Protein AF-A0AAW0WF54-F1 (afdb_monomer)

Solvent-accessible surface area (backbone atoms only — not comparable to full-atom values): 9250 Å² total; per-residue (Å²): 120,70,67,63,56,53,52,54,50,50,56,54,50,62,73,61,66,68,50,76,70,58,49,58,73,75,42,65,74,79,80,71,58,73,82,75,82,67,74,76,77,90,57,86,67,45,68,59,51,52,50,52,51,51,54,52,60,75,65,38,90,84,64,86,71,76,65,78,62,57,68,70,56,33,52,49,55,55,48,55,50,50,53,39,51,76,68,46,72,54,69,88,50,57,69,77,57,50,55,51,48,52,54,49,50,56,52,28,48,68,31,59,86,37,39,60,60,50,52,52,48,59,45,48,72,55,51,75,70,69,68,73,78,82,72,80,94,76,86,85,82,76,80,86,82,136

pLDDT: mean 73.47, std 12.74, range [40.75, 89.75]

Sequence (146 aa):
MELQLVDQLREKLEKAKLSREELQRIFPPSLFKRHRHEAAPYVPYSFQKIKLEAEARLNQPGVPVKPKIPHNQVQRYLKEFADAKEAGRFAHLPPDQLERLEEEVKTAAADSDKSKDLEEFLRAVREDQGADPPLPLMLRLSHDQR

Foldseek 3Di:
DVVVVVVVVVVVCVVVPD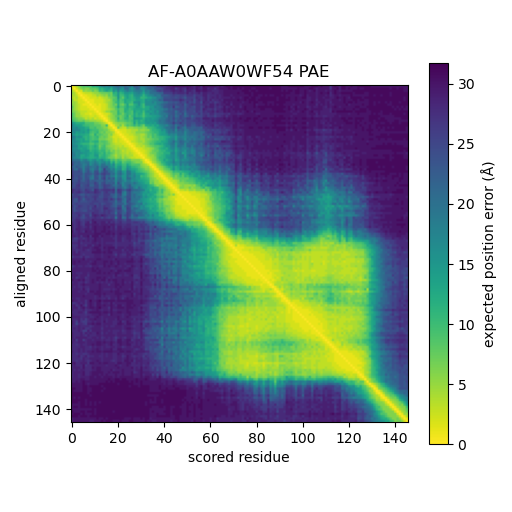DPVRVPVVDPCVVVDDPPPPPPPDDPCPVVVVVVVVVCVLPDPPPPDQPWDDPVQLVVLLVLVVVLVVVCLCVVPDPVVVVVVNVVSNVLSGHSVNVVVSVVVSVCSVCVVVDDDPDPPPDDDDDDDD

Organism: Cherax quadricarinatus (NCBI:txid27406)

Secondary structure (DSSP, 8-state):
-HHHHHHHHHHHHHHTT--HHHHHHHS-GGGG-----PPPP--TTHHHHHHHHHHHHHT-TTS-PPPPPPHHHHHHHHHHHHHHHHTTTTTTS-HHHHHHHHHHHHHHHH-TTTHHHHHHHHHHHHHTTSS-------S-------

Radius of gyration: 34.12 Å; Cα contacts (8 Å, |Δi|>4): 42; chains: 1; bounding box: 91×48×89 Å

Structure (mmCIF, N/CA/C/O backbone):
data_AF-A0AAW0WF54-F1
#
_entry.id   AF-A0AAW0WF54-F1
#
loop_
_atom_site.group_PDB
_atom_site.id
_atom_site.type_symbol
_atom_site.label_atom_id
_atom_site.label_alt_id
_atom_site.label_comp_id
_atom_site.label_asym_id
_atom_site.label_entity_id
_atom_site.label_seq_id
_atom_site.pdbx_PDB_ins_code
_atom_site.Cartn_x
_atom_site.Cartn_y
_atom_site.Cartn_z
_atom_site.occupancy
_atom_site.B_iso_or_equiv
_atom_site.auth_seq_id
_atom_site.auth_comp_id
_atom_site.auth_asym_id
_atom_site.auth_atom_id
_atom_site.pdbx_PDB_model_num
ATOM 1 N N . MET A 1 1 ? -6.544 -10.935 -36.851 1.00 49.31 1 MET A N 1
ATOM 2 C CA . MET A 1 1 ? -6.461 -11.762 -38.078 1.00 49.31 1 MET A CA 1
ATOM 3 C C . MET A 1 1 ? -5.067 -12.351 -38.325 1.00 49.31 1 MET A C 1
ATOM 5 O O . MET A 1 1 ? -4.982 -13.328 -39.048 1.00 49.31 1 MET A O 1
ATOM 9 N N . GLU A 1 2 ? -3.988 -11.848 -37.711 1.00 50.84 2 GLU A N 1
ATOM 10 C CA . GLU A 1 2 ? -2.623 -12.372 -37.939 1.00 50.84 2 GLU A CA 1
ATOM 11 C C . GLU A 1 2 ? -2.371 -13.777 -37.355 1.00 50.84 2 GLU A C 1
ATOM 13 O O . GLU A 1 2 ? -1.665 -14.577 -37.961 1.00 50.84 2 GLU A O 1
ATOM 18 N N . LEU A 1 3 ? -3.007 -14.117 -36.228 1.00 56.81 3 LEU A N 1
ATOM 19 C CA . LEU A 1 3 ? -2.853 -15.421 -35.563 1.00 56.81 3 LEU A CA 1
ATOM 20 C C . LEU A 1 3 ? -3.328 -16.603 -36.433 1.00 56.81 3 LEU A C 1
ATOM 22 O O . LEU A 1 3 ? -2.640 -17.614 -36.525 1.00 56.81 3 LEU A O 1
ATOM 26 N N . GLN A 1 4 ? -4.439 -16.446 -37.163 1.00 69.44 4 GLN A N 1
ATOM 27 C CA . GLN A 1 4 ? -4.994 -17.507 -38.020 1.00 69.44 4 GLN A CA 1
ATOM 28 C C . GLN A 1 4 ? -4.083 -17.862 -39.200 1.00 69.44 4 GLN A C 1
ATOM 30 O O . GLN A 1 4 ? -4.038 -19.016 -39.623 1.00 69.44 4 GLN A O 1
ATOM 35 N N . LEU A 1 5 ? -3.346 -16.883 -39.733 1.00 69.62 5 LEU A N 1
ATOM 36 C CA . LEU A 1 5 ? -2.442 -17.113 -40.856 1.00 69.62 5 LEU A CA 1
ATOM 37 C C . LEU A 1 5 ? -1.216 -17.923 -40.414 1.00 69.62 5 LEU A C 1
ATOM 39 O O . LEU A 1 5 ? -0.781 -18.834 -41.116 1.00 69.62 5 LEU A O 1
ATOM 43 N N . VAL A 1 6 ? -0.687 -17.607 -39.227 1.00 69.88 6 VAL A N 1
ATOM 44 C CA . VAL A 1 6 ? 0.456 -18.307 -38.626 1.00 69.88 6 VAL A CA 1
ATOM 45 C C . VAL A 1 6 ? 0.089 -19.752 -38.288 1.00 69.88 6 VAL A C 1
ATOM 47 O O . VAL A 1 6 ? 0.882 -20.653 -38.560 1.00 69.88 6 VAL A O 1
ATOM 50 N N . ASP A 1 7 ? -1.118 -19.991 -37.776 1.00 73.81 7 ASP A N 1
ATOM 51 C CA . ASP A 1 7 ? -1.591 -21.340 -37.450 1.00 73.81 7 ASP A CA 1
ATOM 52 C C . ASP A 1 7 ? -1.800 -22.199 -38.707 1.00 73.81 7 ASP A C 1
ATOM 54 O O . ASP A 1 7 ? -1.336 -23.339 -38.761 1.00 73.81 7 ASP A O 1
ATOM 58 N N . GLN A 1 8 ? -2.380 -21.637 -39.774 1.00 75.56 8 GLN A N 1
ATOM 59 C CA . GLN A 1 8 ? -2.500 -22.326 -41.067 1.00 75.56 8 GLN A CA 1
ATOM 60 C C . GLN A 1 8 ? -1.136 -22.632 -41.705 1.00 75.56 8 GLN A C 1
ATOM 62 O O . GLN A 1 8 ? -0.966 -23.659 -42.367 1.00 75.56 8 GLN A O 1
ATOM 67 N N . LEU A 1 9 ? -0.153 -21.747 -41.522 1.00 69.06 9 LEU A N 1
ATOM 68 C CA . LEU A 1 9 ? 1.222 -21.966 -41.969 1.00 69.06 9 LEU A CA 1
ATOM 69 C C . LEU A 1 9 ? 1.899 -23.087 -41.176 1.00 69.06 9 LEU A C 1
ATOM 71 O O . LEU A 1 9 ? 2.541 -23.942 -41.785 1.00 69.06 9 LEU A O 1
ATOM 75 N N . ARG A 1 10 ? 1.721 -23.134 -39.849 1.00 68.25 10 ARG A N 1
ATOM 76 C CA . ARG A 1 10 ? 2.235 -24.226 -39.005 1.00 68.25 10 ARG A CA 1
ATOM 77 C C . ARG A 1 10 ? 1.665 -25.575 -39.427 1.00 68.25 10 ARG A C 1
ATOM 79 O O . ARG A 1 10 ? 2.428 -26.510 -39.640 1.00 68.25 10 ARG A O 1
ATOM 86 N N . GLU A 1 11 ? 0.355 -25.652 -39.638 1.00 72.88 11 GLU A N 1
ATOM 87 C CA . GLU A 1 11 ? -0.319 -26.898 -40.013 1.00 72.88 11 GLU A CA 1
ATOM 88 C C . GLU A 1 11 ? 0.128 -27.417 -41.396 1.00 72.88 11 GLU A C 1
ATOM 90 O O . GLU A 1 11 ? 0.296 -28.621 -41.607 1.00 72.88 11 GLU A O 1
ATOM 95 N N . LYS A 1 12 ? 0.375 -26.509 -42.351 1.00 71.50 12 LYS A N 1
ATOM 96 C CA . LYS A 1 12 ? 0.920 -26.859 -43.675 1.00 71.50 12 LYS A CA 1
ATOM 97 C C . LYS A 1 12 ? 2.385 -27.290 -43.609 1.00 71.50 12 LYS A C 1
ATOM 99 O O . LYS A 1 12 ? 2.769 -28.213 -44.325 1.00 71.50 12 LYS A O 1
ATOM 104 N N . LEU A 1 13 ? 3.187 -26.655 -42.755 1.00 67.69 13 LEU A N 1
ATOM 105 C CA . LEU A 1 13 ? 4.590 -27.022 -42.551 1.00 67.69 13 LEU A CA 1
ATOM 106 C C . LEU A 1 13 ? 4.731 -28.389 -41.866 1.00 67.69 13 LEU A C 1
ATOM 108 O O . LEU A 1 13 ? 5.588 -29.172 -42.271 1.00 67.69 13 LEU A O 1
ATOM 112 N N . GLU A 1 14 ? 3.865 -28.722 -40.904 1.00 68.38 14 GLU A N 1
ATOM 113 C CA . GLU A 1 14 ? 3.854 -30.054 -40.281 1.00 68.38 14 GLU A CA 1
ATOM 114 C C . GLU A 1 14 ? 3.452 -31.159 -41.266 1.00 68.38 14 GLU A C 1
ATOM 116 O O . GLU A 1 14 ? 4.090 -32.215 -41.306 1.00 68.38 14 GLU A O 1
ATOM 121 N N . LYS A 1 15 ? 2.451 -30.908 -42.123 1.00 70.38 15 LYS A N 1
ATOM 122 C CA . LYS A 1 15 ? 2.039 -31.854 -43.177 1.00 70.38 15 LYS A CA 1
ATOM 123 C C . LYS A 1 15 ? 3.140 -32.104 -44.209 1.00 70.38 15 LYS A C 1
ATOM 125 O O . LYS A 1 15 ? 3.227 -33.210 -44.737 1.00 70.38 15 LYS A O 1
ATOM 130 N N . ALA A 1 16 ? 3.986 -31.109 -44.476 1.00 72.12 16 ALA A N 1
ATOM 131 C CA . ALA A 1 16 ? 5.071 -31.215 -45.447 1.00 72.12 16 ALA A CA 1
ATOM 132 C C . ALA A 1 16 ? 6.288 -32.016 -44.943 1.00 72.12 16 ALA A C 1
ATOM 134 O O . ALA A 1 16 ? 7.135 -32.359 -45.761 1.00 72.12 16 ALA A O 1
ATOM 135 N N . LYS A 1 17 ? 6.387 -32.318 -43.631 1.00 65.25 17 LYS A N 1
ATOM 136 C CA . LYS A 1 17 ? 7.504 -33.056 -42.994 1.00 65.25 17 LYS A CA 1
ATOM 137 C C . LYS A 1 17 ? 8.890 -32.683 -43.550 1.00 65.25 17 LYS A C 1
ATOM 139 O O . LYS A 1 17 ? 9.725 -33.552 -43.792 1.00 65.25 17 LYS A O 1
ATOM 144 N N . LEU A 1 18 ? 9.129 -31.389 -43.759 1.00 67.44 18 LEU A N 1
ATOM 145 C CA . LEU A 1 18 ? 10.389 -30.910 -44.322 1.00 67.44 18 LEU A CA 1
ATOM 146 C C . LEU A 1 18 ? 11.532 -31.150 -43.336 1.00 67.44 18 LEU A C 1
ATOM 148 O O . LEU A 1 18 ? 11.432 -30.843 -42.144 1.00 67.44 18 LEU A O 1
ATOM 152 N N . SER A 1 19 ? 12.631 -31.691 -43.847 1.00 68.69 19 SER A N 1
ATOM 153 C CA . SER A 1 19 ? 13.847 -31.892 -43.067 1.00 68.69 19 SER A CA 1
ATOM 154 C C . SER A 1 19 ? 14.478 -30.545 -42.691 1.00 68.69 19 SER A C 1
ATOM 156 O O . SER A 1 19 ? 14.308 -29.521 -43.361 1.00 68.69 19 SER A O 1
ATOM 158 N N . ARG A 1 20 ? 15.248 -30.523 -41.596 1.00 67.19 20 ARG A N 1
ATOM 159 C CA . ARG A 1 20 ? 15.919 -29.302 -41.108 1.00 67.19 20 ARG A CA 1
ATOM 160 C C . ARG A 1 20 ? 16.853 -28.681 -42.157 1.00 67.19 20 ARG A C 1
ATOM 162 O O . ARG A 1 20 ? 17.062 -27.471 -42.138 1.00 67.19 20 ARG A O 1
ATOM 169 N N . GLU A 1 21 ? 17.384 -29.498 -43.059 1.00 71.12 21 GLU A N 1
ATOM 170 C CA . GLU A 1 21 ? 18.262 -29.090 -44.158 1.00 71.12 21 GLU A CA 1
ATOM 171 C C . GLU A 1 21 ? 17.494 -28.367 -45.276 1.00 71.12 21 GLU A C 1
ATOM 173 O O . GLU A 1 21 ? 17.965 -27.355 -45.795 1.00 71.12 21 GLU A O 1
ATOM 178 N N . GLU A 1 22 ? 16.278 -28.812 -45.601 1.00 70.94 22 GLU A N 1
ATOM 179 C CA . GLU A 1 22 ? 15.405 -28.146 -46.578 1.00 70.94 22 GLU A CA 1
ATOM 180 C C . GLU A 1 22 ? 14.877 -26.814 -46.039 1.00 70.94 22 GLU A C 1
ATOM 182 O O . GLU A 1 22 ? 14.865 -25.808 -46.751 1.00 70.94 22 GLU A O 1
ATOM 187 N N . LEU A 1 23 ? 14.528 -26.764 -44.751 1.00 69.31 23 LEU A N 1
ATOM 188 C CA . LEU A 1 23 ? 14.112 -25.525 -44.092 1.00 69.31 23 LEU A CA 1
ATOM 189 C C . LEU A 1 23 ? 15.235 -24.474 -44.083 1.00 69.31 23 LEU A C 1
ATOM 191 O O . LEU A 1 23 ? 14.954 -23.291 -44.263 1.00 69.31 23 LEU A O 1
ATOM 195 N N . GLN A 1 24 ? 16.501 -24.878 -43.936 1.00 69.25 24 GLN A N 1
ATOM 196 C CA . GLN A 1 24 ? 17.648 -23.959 -44.008 1.00 69.25 24 GLN A CA 1
ATOM 197 C C . GLN A 1 24 ? 17.900 -23.387 -45.408 1.00 69.25 24 GLN A C 1
ATOM 199 O O . GLN A 1 24 ? 18.513 -22.329 -45.519 1.00 69.25 24 GLN A O 1
ATOM 204 N N . ARG A 1 25 ? 17.434 -24.057 -46.473 1.00 73.50 25 ARG A N 1
ATOM 205 C CA . ARG A 1 25 ? 17.504 -23.524 -47.845 1.00 73.50 25 ARG A CA 1
ATOM 206 C C . ARG A 1 25 ? 16.414 -22.495 -48.129 1.00 73.50 25 ARG A C 1
ATOM 208 O O . ARG A 1 25 ? 16.647 -21.566 -48.893 1.00 73.50 25 ARG A O 1
ATOM 215 N N . ILE A 1 26 ? 15.231 -22.685 -47.549 1.00 76.25 26 ILE A N 1
ATOM 216 C CA . ILE A 1 26 ? 14.048 -21.856 -47.816 1.00 76.25 26 ILE A CA 1
ATOM 217 C C . ILE A 1 26 ? 14.038 -20.610 -46.924 1.00 76.25 26 ILE A C 1
ATOM 219 O O . ILE A 1 26 ? 13.679 -19.524 -47.375 1.00 76.25 26 ILE A O 1
ATOM 223 N N . PHE A 1 27 ? 14.432 -20.756 -45.657 1.00 72.81 27 PHE A N 1
ATOM 224 C CA . PHE A 1 27 ? 14.387 -19.677 -44.678 1.00 72.81 27 PHE A CA 1
ATOM 225 C C . PHE A 1 27 ? 15.766 -19.049 -44.458 1.00 72.81 27 PHE A C 1
ATOM 227 O O . PHE A 1 27 ? 16.768 -19.762 -44.374 1.00 72.81 27 PHE A O 1
ATOM 234 N N . PRO A 1 28 ? 15.843 -17.717 -44.293 1.00 76.06 28 PRO A N 1
ATOM 235 C CA . PRO A 1 28 ? 17.104 -17.054 -44.010 1.00 76.06 28 PRO A CA 1
ATOM 236 C C . PRO A 1 28 ? 17.706 -17.541 -42.678 1.00 76.06 28 PRO A C 1
ATOM 238 O O . PRO A 1 28 ? 16.978 -17.757 -41.701 1.00 76.06 28 PRO A O 1
ATOM 241 N N . PRO A 1 29 ? 19.047 -17.643 -42.579 1.00 71.69 29 PRO A N 1
ATOM 242 C CA . PRO A 1 29 ? 19.741 -18.161 -41.395 1.00 71.69 29 PRO A CA 1
ATOM 243 C C . PRO A 1 29 ? 19.485 -17.335 -40.122 1.00 71.69 29 PRO A C 1
ATOM 245 O O . PRO A 1 29 ? 19.701 -17.816 -39.011 1.00 71.69 29 PRO A O 1
ATOM 248 N N . SER A 1 30 ? 18.986 -16.101 -40.259 1.00 71.62 30 SER A N 1
ATOM 249 C CA . SER A 1 30 ? 18.580 -15.236 -39.149 1.00 71.62 30 SER A CA 1
ATOM 250 C C . SER A 1 30 ? 17.423 -15.800 -38.320 1.00 71.62 30 SER A C 1
ATOM 252 O O . SER A 1 30 ? 17.386 -15.540 -37.119 1.00 71.62 30 SER A O 1
ATOM 254 N N . LEU A 1 31 ? 16.528 -16.590 -38.921 1.00 69.25 31 LEU A N 1
ATOM 255 C CA . LEU A 1 31 ? 15.385 -17.205 -38.235 1.00 69.25 31 LEU A CA 1
ATOM 256 C C . LEU A 1 31 ? 15.775 -18.446 -37.420 1.00 69.25 31 LEU A C 1
ATOM 258 O O . LEU A 1 31 ? 15.057 -18.836 -36.506 1.00 69.25 31 LEU A O 1
ATOM 262 N N . PHE A 1 32 ? 16.938 -19.042 -37.702 1.00 68.50 32 PHE A N 1
ATOM 263 C CA . PHE A 1 32 ? 17.472 -20.191 -36.961 1.00 68.50 32 PHE A CA 1
ATOM 264 C C . PHE A 1 32 ? 18.381 -19.792 -35.797 1.00 68.50 32 PHE A C 1
ATOM 266 O O . PHE A 1 32 ? 19.012 -20.655 -35.176 1.00 68.50 32 PHE A O 1
ATOM 273 N N . LYS A 1 33 ? 18.483 -18.494 -35.493 1.00 69.94 33 LYS A N 1
ATOM 274 C CA . LYS A 1 33 ? 19.261 -18.018 -34.352 1.00 69.94 33 LYS A CA 1
ATOM 275 C C . LYS A 1 33 ? 18.660 -18.598 -33.074 1.00 69.94 33 LYS A C 1
ATOM 277 O O . LYS A 1 33 ? 17.587 -18.199 -32.636 1.00 69.94 33 LYS A O 1
ATOM 282 N N . ARG A 1 34 ? 19.380 -19.533 -32.447 1.00 63.69 34 ARG A N 1
ATOM 283 C CA . ARG A 1 34 ? 19.142 -19.882 -31.044 1.00 63.69 34 ARG A CA 1
ATOM 284 C C . ARG A 1 34 ? 19.267 -18.589 -30.249 1.00 63.69 34 ARG A C 1
ATOM 286 O O . ARG A 1 34 ? 20.325 -17.961 -30.305 1.00 63.69 34 ARG A O 1
ATOM 293 N N . HIS A 1 35 ? 18.214 -18.200 -29.535 1.00 60.72 35 HIS A N 1
ATOM 294 C CA . HIS A 1 35 ? 18.317 -17.164 -28.518 1.00 60.72 35 HIS A CA 1
ATOM 295 C C . HIS A 1 35 ? 19.370 -17.628 -27.513 1.00 60.72 35 HIS A C 1
ATOM 297 O O . HIS A 1 35 ? 19.124 -18.488 -26.670 1.00 60.72 35 HIS A O 1
ATOM 303 N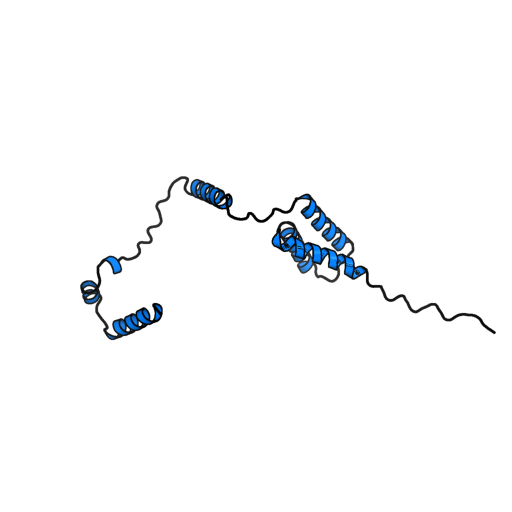 N . ARG A 1 36 ? 20.595 -17.124 -27.662 1.00 62.31 36 ARG A N 1
ATOM 304 C CA . ARG A 1 36 ? 21.597 -17.230 -26.618 1.00 62.31 36 ARG A CA 1
ATOM 305 C C . ARG A 1 36 ? 21.133 -16.273 -25.539 1.00 62.31 36 ARG A C 1
ATOM 307 O O . ARG A 1 36 ? 21.318 -15.066 -25.660 1.00 62.31 36 ARG A O 1
ATOM 314 N N . HIS A 1 37 ? 20.477 -16.808 -24.518 1.00 65.50 37 HIS A N 1
ATOM 315 C CA . HIS A 1 37 ? 20.313 -16.102 -23.257 1.00 65.50 37 HIS A CA 1
ATOM 316 C C . HIS A 1 37 ? 21.681 -16.093 -22.570 1.00 65.50 37 HIS A C 1
ATOM 318 O O . HIS A 1 37 ? 21.916 -16.810 -21.603 1.00 65.50 37 HIS A O 1
ATOM 324 N N . GLU A 1 38 ? 22.629 -15.352 -23.142 1.00 66.56 38 GLU A N 1
ATOM 325 C CA . GLU A 1 38 ? 23.835 -14.983 -22.420 1.00 66.56 38 GLU A CA 1
ATOM 326 C C . GLU A 1 38 ? 23.367 -14.090 -21.272 1.00 66.56 38 GLU A C 1
ATOM 328 O O . GLU A 1 38 ? 22.725 -13.059 -21.492 1.00 66.56 38 GLU A O 1
ATOM 333 N N . ALA A 1 39 ? 23.595 -14.543 -20.037 1.00 66.50 39 ALA A N 1
ATOM 334 C CA . ALA A 1 39 ? 23.376 -13.703 -18.873 1.00 66.50 39 ALA A CA 1
ATOM 335 C C . ALA A 1 39 ? 24.181 -12.420 -19.087 1.00 66.50 39 ALA A C 1
ATOM 337 O O . ALA A 1 39 ? 25.360 -12.485 -19.450 1.00 66.50 39 ALA A O 1
ATOM 338 N N . ALA A 1 40 ? 23.532 -11.267 -18.919 1.00 68.25 40 ALA A N 1
ATOM 339 C CA . ALA A 1 40 ? 24.209 -9.995 -19.100 1.00 68.25 40 ALA A CA 1
ATOM 340 C C . ALA A 1 40 ? 25.478 -9.976 -18.226 1.00 68.25 40 ALA A C 1
ATOM 342 O O . ALA A 1 40 ? 25.430 -10.442 -17.081 1.00 68.25 40 ALA A O 1
ATOM 343 N N . PRO A 1 41 ? 26.613 -9.480 -18.747 1.00 75.56 41 PRO A N 1
ATOM 344 C CA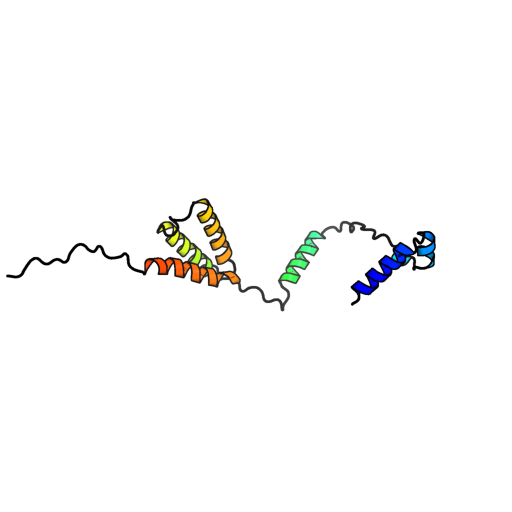 . PRO A 1 41 ? 27.845 -9.424 -17.975 1.00 75.56 41 PRO A CA 1
ATOM 345 C C . PRO A 1 41 ? 27.598 -8.654 -16.674 1.00 75.56 41 PRO A C 1
ATOM 347 O O . PRO A 1 41 ? 26.925 -7.621 -16.680 1.00 75.56 41 PRO A O 1
ATOM 350 N N . TYR A 1 42 ? 28.123 -9.156 -15.553 1.00 72.94 42 TYR A N 1
ATOM 351 C CA . TYR A 1 42 ? 28.014 -8.465 -14.270 1.00 72.94 42 TYR A CA 1
ATOM 352 C C . TYR A 1 42 ? 28.700 -7.101 -14.378 1.00 72.94 42 TYR A C 1
ATOM 354 O O . TYR A 1 42 ? 29.922 -7.014 -14.490 1.00 72.94 42 TYR A O 1
ATOM 362 N N . VAL A 1 43 ? 27.905 -6.032 -14.359 1.00 76.69 43 VAL A N 1
ATOM 363 C CA . VAL A 1 43 ? 28.412 -4.660 -14.346 1.00 76.69 43 VAL A CA 1
ATOM 364 C C . VAL A 1 43 ? 28.530 -4.218 -12.883 1.00 76.69 43 VAL A C 1
ATOM 366 O O . VAL A 1 43 ? 27.507 -4.156 -12.188 1.00 76.69 43 VAL A O 1
ATOM 369 N N . PRO A 1 44 ? 29.739 -3.893 -12.386 1.00 74.88 44 PRO A N 1
ATOM 370 C CA . PRO A 1 44 ? 29.913 -3.316 -11.056 1.00 74.88 44 PRO A CA 1
ATOM 371 C C . PRO A 1 44 ? 29.056 -2.054 -10.895 1.00 74.88 44 PRO A C 1
ATOM 373 O O . PRO A 1 44 ? 28.921 -1.267 -11.831 1.00 74.88 44 PRO A O 1
ATOM 376 N N . TYR A 1 45 ? 28.461 -1.861 -9.716 1.00 74.75 45 TYR A N 1
ATOM 377 C CA . TYR A 1 45 ? 27.543 -0.747 -9.416 1.00 74.75 45 TYR A CA 1
ATOM 378 C C . TYR A 1 45 ? 26.238 -0.719 -10.236 1.00 74.75 45 TYR A C 1
ATOM 380 O O . TYR A 1 45 ? 25.484 0.252 -10.154 1.00 74.75 45 TYR A O 1
ATOM 388 N N . SER A 1 46 ? 25.911 -1.784 -10.978 1.00 79.12 46 SER A N 1
ATOM 389 C CA . SER A 1 46 ? 24.622 -1.923 -11.680 1.00 79.12 46 SER A CA 1
ATOM 390 C C . SER A 1 46 ? 23.430 -1.749 -10.744 1.00 79.12 46 SER A C 1
ATOM 392 O O . SER A 1 46 ? 22.502 -1.023 -11.074 1.00 79.12 46 SER A O 1
ATOM 394 N N . PHE A 1 47 ? 23.488 -2.324 -9.543 1.00 78.31 47 PHE A N 1
ATOM 395 C CA . PHE A 1 47 ? 22.429 -2.174 -8.547 1.00 78.31 47 PHE A CA 1
ATOM 396 C C . PHE A 1 47 ? 22.196 -0.711 -8.140 1.00 78.31 47 PHE A C 1
ATOM 398 O O . PHE A 1 47 ? 21.054 -0.269 -8.046 1.00 78.31 47 PHE A O 1
ATOM 405 N N . GLN A 1 48 ? 23.268 0.067 -7.951 1.00 82.19 48 GLN A N 1
ATOM 406 C CA . GLN A 1 48 ? 23.154 1.492 -7.622 1.00 82.19 48 GLN A CA 1
ATOM 407 C C . GLN A 1 48 ? 22.562 2.287 -8.788 1.00 82.19 48 GLN A C 1
ATOM 409 O O . GLN A 1 48 ? 21.686 3.119 -8.567 1.00 82.19 48 GLN A O 1
ATOM 414 N N . LYS A 1 49 ? 22.979 1.994 -10.028 1.00 83.69 49 LYS A N 1
ATOM 415 C CA . LYS A 1 49 ? 22.395 2.611 -11.229 1.00 83.69 49 LYS A CA 1
ATOM 416 C C . LYS A 1 49 ? 20.910 2.288 -11.372 1.00 83.69 49 LYS A C 1
ATOM 418 O O . LYS A 1 49 ? 20.118 3.200 -11.559 1.00 83.69 49 LYS A O 1
ATOM 423 N N . ILE A 1 50 ? 20.527 1.023 -11.200 1.00 80.94 50 ILE A N 1
ATOM 424 C CA . ILE A 1 50 ? 19.126 0.579 -11.255 1.00 80.94 50 ILE A CA 1
ATOM 425 C C . ILE A 1 50 ? 18.296 1.283 -10.178 1.00 80.94 50 ILE A C 1
ATOM 427 O O . ILE A 1 50 ? 17.186 1.730 -10.455 1.00 80.94 50 ILE A O 1
ATOM 431 N N . LYS A 1 51 ? 18.836 1.422 -8.961 1.00 84.38 51 LYS A N 1
ATOM 432 C CA . LYS A 1 51 ? 18.162 2.130 -7.868 1.00 84.38 51 LYS A CA 1
ATOM 433 C C . LYS A 1 51 ? 17.934 3.609 -8.204 1.00 84.38 51 LYS A C 1
ATOM 435 O O . LYS A 1 51 ? 16.812 4.086 -8.074 1.00 84.38 51 LYS A O 1
ATOM 440 N N . LEU A 1 52 ? 18.964 4.303 -8.687 1.00 84.12 52 LEU A N 1
ATOM 441 C CA . LEU A 1 52 ? 18.866 5.712 -9.087 1.00 84.12 52 LEU A CA 1
ATOM 442 C C . LEU A 1 52 ? 17.912 5.912 -10.274 1.00 84.12 52 LEU A C 1
ATOM 444 O O . LEU A 1 52 ? 17.133 6.860 -10.286 1.00 84.12 52 LEU A O 1
ATOM 448 N N . GLU A 1 53 ? 17.922 5.008 -11.255 1.00 81.00 53 GLU A N 1
ATOM 449 C CA . GLU A 1 53 ? 16.977 5.033 -12.378 1.00 81.00 53 GLU A CA 1
ATOM 450 C C . GLU A 1 53 ? 15.531 4.792 -11.925 1.00 81.00 53 GLU A C 1
ATOM 452 O O . GLU A 1 53 ? 14.611 5.440 -12.427 1.00 81.00 53 GLU A O 1
ATOM 457 N N . ALA A 1 54 ? 15.310 3.888 -10.967 1.00 80.19 54 ALA A N 1
ATOM 458 C CA . ALA A 1 54 ? 13.990 3.641 -10.396 1.00 80.19 54 ALA A CA 1
ATOM 459 C C . ALA A 1 54 ? 13.469 4.863 -9.623 1.00 80.19 54 ALA A C 1
ATOM 461 O O . ALA A 1 54 ? 12.323 5.265 -9.819 1.00 80.19 54 ALA A O 1
ATOM 462 N N . GLU A 1 55 ? 14.318 5.498 -8.808 1.00 79.44 55 GLU A N 1
ATOM 463 C CA . GLU A 1 55 ? 13.997 6.751 -8.113 1.00 79.44 55 GLU A CA 1
ATOM 464 C C . GLU A 1 55 ? 13.698 7.888 -9.105 1.00 79.44 55 GLU A C 1
ATOM 466 O O . GLU A 1 55 ? 12.737 8.636 -8.924 1.00 79.44 55 GLU A O 1
ATOM 471 N N . ALA A 1 56 ? 14.457 7.987 -10.200 1.00 75.00 56 ALA A N 1
ATOM 472 C CA . ALA A 1 56 ? 14.217 8.973 -11.252 1.00 75.00 56 ALA A CA 1
ATOM 473 C C . ALA A 1 56 ? 12.886 8.742 -11.990 1.00 75.00 56 ALA A C 1
ATOM 475 O O . ALA A 1 56 ? 12.199 9.706 -12.318 1.00 75.00 56 ALA A O 1
ATOM 476 N N . ARG A 1 57 ? 12.493 7.480 -12.228 1.00 70.62 57 ARG A N 1
ATOM 477 C CA . ARG A 1 57 ? 11.182 7.132 -12.811 1.00 70.62 57 ARG A CA 1
ATOM 478 C C . ARG A 1 57 ? 10.024 7.467 -11.881 1.00 70.62 57 ARG A C 1
ATOM 480 O O . ARG A 1 57 ? 8.997 7.946 -12.347 1.00 70.62 57 ARG A O 1
ATOM 487 N N . LEU A 1 58 ? 10.196 7.232 -10.584 1.00 66.62 58 LEU A N 1
ATOM 488 C CA . LEU A 1 58 ? 9.174 7.511 -9.577 1.00 66.62 58 LEU A CA 1
ATOM 489 C C . LEU A 1 58 ? 8.927 9.020 -9.421 1.00 66.62 58 LEU A C 1
ATOM 491 O O . LEU A 1 58 ? 7.798 9.437 -9.186 1.00 66.62 58 LEU A O 1
ATOM 495 N N . ASN A 1 59 ? 9.965 9.831 -9.635 1.00 64.31 59 ASN A N 1
ATOM 496 C CA . ASN A 1 59 ? 9.905 11.292 -9.589 1.00 64.31 59 ASN A CA 1
ATOM 497 C C . ASN A 1 59 ? 9.652 11.950 -10.961 1.00 64.31 59 ASN A C 1
ATOM 499 O O . ASN A 1 59 ? 9.903 13.148 -11.114 1.00 64.31 59 ASN A O 1
ATOM 503 N N . GLN A 1 60 ? 9.190 11.205 -11.975 1.00 69.75 60 GLN A N 1
ATOM 504 C CA . GLN A 1 60 ? 8.937 11.788 -13.295 1.00 69.75 60 GLN A CA 1
ATOM 505 C C . GLN A 1 60 ? 7.834 12.857 -13.231 1.00 69.75 60 GLN A C 1
ATOM 507 O O . GLN A 1 60 ? 6.710 12.558 -12.814 1.00 69.75 60 GLN A O 1
ATOM 512 N N . PRO A 1 61 ? 8.109 14.094 -13.684 1.00 56.59 61 PRO A N 1
ATOM 513 C CA . PRO A 1 61 ? 7.085 15.122 -13.789 1.00 56.59 61 PRO A CA 1
ATOM 514 C C . PRO A 1 61 ? 6.030 14.672 -14.808 1.00 56.59 61 PRO A C 1
ATOM 516 O O . PRO A 1 61 ? 6.337 14.479 -15.982 1.00 56.59 61 PRO A O 1
ATOM 519 N N . GLY A 1 62 ? 4.793 14.473 -14.347 1.00 63.38 62 GLY A N 1
ATOM 520 C CA . GLY A 1 62 ? 3.658 14.058 -15.182 1.00 63.38 62 GLY A CA 1
ATOM 521 C C . GLY A 1 62 ? 2.960 12.770 -14.739 1.00 63.38 62 GLY A C 1
ATOM 522 O O . GLY A 1 62 ? 1.835 12.532 -15.170 1.00 63.38 62 GLY A O 1
ATOM 523 N N . VAL A 1 63 ? 3.558 11.971 -13.847 1.00 60.03 63 VAL A N 1
ATOM 524 C CA . VAL A 1 63 ? 2.834 10.876 -13.182 1.00 60.03 63 VAL A CA 1
ATOM 525 C C . VAL A 1 63 ? 2.146 11.457 -11.943 1.00 60.03 63 VAL A C 1
ATOM 527 O O . VAL A 1 63 ? 2.843 11.993 -11.078 1.00 60.03 63 VAL A O 1
ATOM 530 N N . PRO A 1 64 ? 0.805 11.408 -11.829 1.00 59.62 64 PRO A N 1
ATOM 531 C CA . PRO A 1 64 ? 0.124 11.875 -10.631 1.00 59.62 64 PRO A CA 1
ATOM 532 C C . PRO A 1 64 ? 0.575 11.022 -9.443 1.00 59.62 64 PRO A C 1
ATOM 534 O O . PRO A 1 64 ? 0.210 9.854 -9.309 1.00 59.62 64 PRO A O 1
ATOM 537 N N . VAL A 1 65 ? 1.415 11.611 -8.593 1.00 64.69 65 VAL A N 1
ATOM 538 C CA . VAL A 1 65 ? 1.792 11.035 -7.305 1.00 64.69 65 VAL A CA 1
ATOM 539 C C . VAL A 1 65 ? 0.506 10.899 -6.502 1.00 64.69 65 VAL A C 1
ATOM 541 O O . VAL A 1 65 ? -0.223 11.883 -6.346 1.00 64.69 65 VAL A O 1
ATOM 544 N N . LYS A 1 66 ? 0.210 9.688 -6.014 1.00 67.38 66 LYS A N 1
ATOM 545 C CA . LYS A 1 66 ? -0.944 9.477 -5.135 1.00 67.38 66 LYS A CA 1
ATOM 546 C C . LYS A 1 66 ? -0.893 10.505 -3.996 1.00 67.38 66 LYS A C 1
ATOM 548 O O . LYS A 1 66 ? 0.172 10.666 -3.388 1.00 67.38 66 LYS A O 1
ATOM 553 N N . PRO A 1 67 ? -1.988 11.233 -3.724 1.00 70.12 67 PRO A N 1
ATOM 554 C CA . PRO A 1 67 ? -1.981 12.291 -2.727 1.00 70.12 67 PRO A CA 1
ATOM 555 C C . PRO A 1 67 ? -1.636 11.696 -1.361 1.00 70.12 67 PRO A C 1
ATOM 557 O O . PRO A 1 67 ? -2.352 10.851 -0.841 1.00 70.12 67 PRO A O 1
ATOM 560 N N . LYS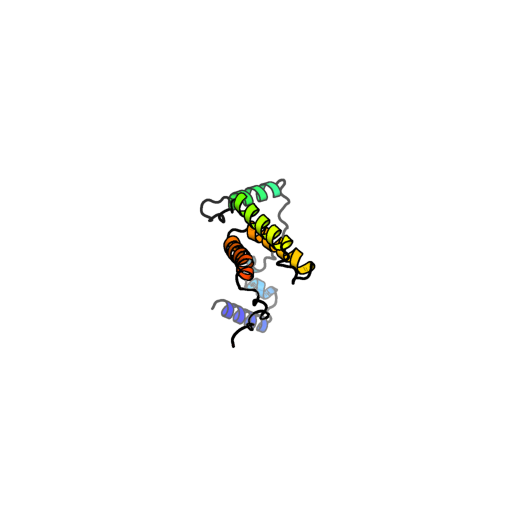 A 1 68 ? -0.512 12.106 -0.774 1.00 74.31 68 LYS A N 1
ATOM 561 C CA . LYS A 1 68 ? -0.066 11.557 0.509 1.00 74.31 68 LYS A CA 1
ATOM 562 C C . LYS A 1 68 ? -0.995 12.042 1.625 1.00 74.31 68 LYS A C 1
ATOM 564 O O . LYS A 1 68 ? -1.161 13.249 1.795 1.00 74.31 68 LYS A O 1
ATOM 569 N N . ILE A 1 69 ? -1.566 11.118 2.398 1.00 77.62 69 ILE A N 1
ATOM 570 C CA . ILE A 1 69 ? -2.407 11.466 3.550 1.00 77.62 69 ILE A CA 1
ATOM 571 C C . ILE A 1 69 ? -1.532 12.150 4.619 1.00 77.62 69 ILE A C 1
ATOM 573 O O . ILE A 1 69 ? -0.449 11.646 4.941 1.00 77.62 69 ILE A O 1
ATOM 577 N N . PRO A 1 70 ? -1.957 13.294 5.186 1.00 84.50 70 PRO A N 1
ATOM 578 C CA . PRO A 1 70 ? -1.225 13.956 6.259 1.00 84.50 70 PRO A CA 1
ATOM 579 C C . PRO A 1 70 ? -1.157 13.079 7.515 1.00 84.50 70 PRO A C 1
ATOM 581 O O . PRO A 1 70 ? -2.152 12.498 7.944 1.00 84.50 70 PRO A O 1
ATOM 584 N N . HIS A 1 71 ? 0.011 13.032 8.163 1.00 84.50 71 HIS A N 1
ATOM 585 C CA . HIS A 1 71 ? 0.257 12.137 9.302 1.00 84.50 71 HIS A CA 1
ATOM 586 C C . HIS A 1 71 ? -0.747 12.318 10.455 1.00 84.50 71 HIS A C 1
ATOM 588 O O . HIS A 1 71 ? -1.178 11.339 11.060 1.00 84.50 71 HIS A O 1
ATOM 594 N N . ASN A 1 72 ? -1.184 13.555 10.701 1.00 87.12 72 ASN A N 1
ATOM 595 C CA . ASN A 1 72 ? -2.182 13.873 11.724 1.00 87.12 72 ASN A CA 1
ATOM 596 C C . ASN A 1 72 ? -3.531 13.180 11.472 1.00 87.12 72 ASN A C 1
ATOM 598 O O . ASN A 1 72 ? -4.216 12.807 12.419 1.00 87.12 72 ASN A O 1
ATOM 602 N N . GLN A 1 73 ? -3.920 13.008 10.206 1.00 84.81 73 GLN A N 1
ATOM 603 C CA . GLN A 1 73 ? -5.166 12.339 9.833 1.00 84.81 73 GLN A CA 1
ATOM 604 C C . GLN A 1 73 ? -5.056 10.826 10.052 1.00 84.81 73 GLN A C 1
ATOM 606 O O . GLN A 1 73 ? -5.947 10.233 10.650 1.00 84.81 73 GLN A O 1
ATOM 611 N N . VAL A 1 74 ? -3.913 10.230 9.697 1.00 86.12 74 VAL A N 1
ATOM 612 C CA . VAL A 1 74 ? -3.607 8.817 9.991 1.00 86.12 74 VAL A CA 1
ATOM 613 C C . VAL A 1 74 ? -3.708 8.535 11.492 1.00 86.12 74 VAL A C 1
ATOM 615 O O . VAL A 1 74 ? -4.370 7.590 11.910 1.00 86.12 74 VAL A O 1
ATOM 618 N N . GLN A 1 75 ? -3.091 9.386 12.318 1.00 87.44 75 GLN A N 1
ATOM 619 C CA . GLN A 1 75 ? -3.137 9.240 13.775 1.00 87.44 75 GLN A CA 1
ATOM 620 C C . GLN A 1 75 ? -4.562 9.348 14.329 1.00 87.44 75 GLN A C 1
ATOM 622 O O . GLN A 1 75 ? -4.904 8.618 15.257 1.00 87.44 75 GLN A O 1
ATOM 627 N N . ARG A 1 76 ? -5.402 10.224 13.759 1.00 88.31 76 ARG A N 1
ATOM 628 C CA . ARG A 1 76 ? -6.816 10.329 14.146 1.00 88.31 76 ARG A CA 1
ATOM 629 C C . ARG A 1 76 ? -7.569 9.030 13.87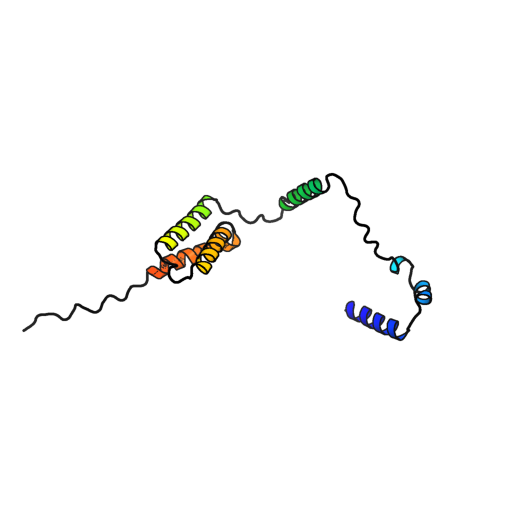9 1.00 88.31 76 ARG A C 1
ATOM 631 O O . ARG A 1 76 ? -8.194 8.528 14.804 1.00 88.31 76 ARG A O 1
ATOM 638 N N . TYR A 1 77 ? -7.456 8.458 12.681 1.00 87.06 77 TYR A N 1
ATOM 639 C CA . TYR A 1 77 ? -8.144 7.206 12.346 1.00 87.06 77 TYR A CA 1
ATOM 640 C C . TYR A 1 77 ? -7.704 6.034 13.228 1.00 87.06 77 TYR A C 1
ATOM 642 O O . TYR A 1 77 ? -8.538 5.274 13.713 1.00 87.06 77 TYR A O 1
ATOM 650 N N . LEU A 1 78 ? -6.400 5.920 13.502 1.00 88.38 78 LEU A N 1
ATOM 651 C CA . LEU A 1 78 ? -5.881 4.886 14.399 1.00 88.38 78 LEU A CA 1
ATOM 652 C C . LEU A 1 78 ? -6.388 5.053 15.833 1.00 88.38 78 LEU A C 1
ATOM 654 O O . LEU A 1 78 ? -6.696 4.062 16.491 1.00 88.38 78 LEU A O 1
ATOM 658 N N . LYS A 1 79 ? -6.494 6.298 16.309 1.00 89.38 79 LYS A N 1
ATOM 659 C CA . LYS A 1 79 ? -7.036 6.586 17.636 1.00 89.38 79 LYS A CA 1
ATOM 660 C C . LYS A 1 79 ? -8.519 6.227 17.721 1.00 89.38 79 LYS A C 1
ATOM 662 O O . LYS A 1 79 ? -8.911 5.531 18.642 1.00 89.38 79 LYS A O 1
ATOM 667 N N . GLU A 1 80 ? -9.318 6.625 16.735 1.00 87.44 80 GLU A N 1
ATOM 668 C CA . GLU A 1 80 ? -10.748 6.296 16.694 1.00 87.44 80 GLU A CA 1
ATOM 669 C C . GLU A 1 80 ? -11.001 4.783 16.638 1.00 87.44 80 GLU A C 1
ATOM 671 O O . GLU A 1 80 ? -11.935 4.286 17.269 1.00 87.44 80 GLU A O 1
ATOM 676 N N . PHE A 1 81 ? -10.155 4.037 15.922 1.00 88.31 81 PHE A N 1
ATOM 677 C CA . PHE A 1 81 ? -10.210 2.579 15.912 1.00 88.31 81 PHE A CA 1
ATOM 678 C C . PHE A 1 81 ? -9.844 1.974 17.276 1.00 88.31 81 PHE A C 1
ATOM 680 O O . PHE A 1 81 ? -10.527 1.063 17.743 1.00 88.31 81 PHE A O 1
ATOM 687 N N . ALA A 1 82 ? -8.798 2.485 17.934 1.00 87.31 82 ALA A N 1
ATOM 688 C CA . ALA A 1 82 ? -8.414 2.047 19.275 1.00 87.31 82 ALA A CA 1
ATOM 689 C C . ALA A 1 82 ? -9.532 2.317 20.294 1.00 87.31 82 ALA A C 1
ATOM 691 O O . ALA A 1 82 ? -9.918 1.408 21.026 1.00 87.31 82 ALA A O 1
ATOM 692 N N . ASP A 1 83 ? -10.128 3.510 20.257 1.00 87.00 83 ASP A N 1
ATOM 693 C CA . ASP A 1 83 ? -11.265 3.881 21.102 1.00 87.00 83 ASP A CA 1
ATOM 694 C C . ASP A 1 83 ? -12.471 2.947 20.843 1.00 87.00 83 ASP A C 1
ATOM 696 O O . ASP A 1 83 ? -13.147 2.510 21.774 1.00 87.00 83 ASP A O 1
ATOM 700 N N . ALA A 1 84 ? -12.731 2.571 19.582 1.00 85.00 84 ALA A N 1
ATOM 701 C CA . ALA A 1 84 ? -13.779 1.611 19.220 1.00 85.00 84 ALA A CA 1
ATOM 702 C C . ALA A 1 84 ? -13.487 0.181 19.715 1.00 85.00 84 ALA A C 1
ATOM 704 O O . ALA A 1 84 ? -14.406 -0.529 20.135 1.00 85.00 84 ALA A O 1
ATOM 705 N N . LYS A 1 85 ? -12.218 -0.237 19.685 1.00 85.19 85 LYS A N 1
ATOM 706 C CA . LYS A 1 85 ? -11.764 -1.525 20.216 1.00 85.19 85 LYS A CA 1
ATOM 707 C C . LYS A 1 85 ? -11.919 -1.583 21.736 1.00 85.19 85 LYS A C 1
ATOM 709 O O . LYS A 1 85 ? -12.476 -2.555 22.239 1.00 85.19 85 LYS A O 1
ATOM 714 N N . GLU A 1 86 ? -11.488 -0.546 22.453 1.00 84.31 86 GLU A N 1
ATOM 715 C CA . GLU A 1 86 ? -11.639 -0.443 23.912 1.00 84.31 86 GLU A CA 1
ATOM 716 C C . GLU A 1 86 ? -13.109 -0.375 24.338 1.00 84.31 86 GLU A C 1
ATOM 718 O O . GLU A 1 86 ? -13.498 -0.999 25.323 1.00 84.31 86 GLU A O 1
ATOM 723 N N . ALA A 1 87 ? -13.954 0.292 23.549 1.00 83.31 87 ALA A N 1
ATOM 724 C CA . ALA A 1 87 ? -15.401 0.318 23.751 1.00 83.31 87 ALA A CA 1
ATOM 725 C C . ALA A 1 87 ? -16.097 -1.033 23.473 1.00 83.31 87 ALA A C 1
ATOM 727 O O . ALA A 1 87 ? -17.322 -1.119 23.558 1.00 83.31 87 ALA A O 1
ATOM 728 N N . GLY A 1 88 ? -15.351 -2.085 23.114 1.00 79.75 88 GLY A N 1
ATOM 729 C CA . GLY A 1 88 ? -15.892 -3.422 22.881 1.00 79.75 88 GLY A CA 1
ATOM 730 C C . GLY A 1 88 ? -16.719 -3.546 21.599 1.00 79.75 88 GLY A C 1
ATOM 731 O O . GLY A 1 88 ? -17.461 -4.515 21.450 1.00 79.75 88 GLY A O 1
ATOM 732 N N . ARG A 1 89 ? -16.599 -2.609 20.645 1.00 78.25 89 ARG A N 1
ATOM 733 C CA . ARG A 1 89 ? -17.401 -2.630 19.404 1.00 78.25 89 ARG A CA 1
ATOM 734 C C . ARG A 1 89 ? -17.102 -3.840 18.525 1.00 78.25 89 ARG A C 1
ATOM 736 O O . ARG A 1 89 ? -17.983 -4.336 17.834 1.00 78.25 89 ARG A O 1
ATOM 743 N N . PHE A 1 90 ? -15.884 -4.363 18.617 1.00 81.00 90 PHE A N 1
ATOM 744 C CA . PHE A 1 90 ? -15.438 -5.555 17.899 1.00 81.00 90 PHE A CA 1
ATOM 745 C C . PHE A 1 90 ? -15.499 -6.833 18.749 1.00 81.00 90 PHE A C 1
ATOM 747 O O . PHE A 1 90 ? -14.919 -7.841 18.365 1.00 81.00 90 PHE A O 1
ATOM 754 N N . ALA A 1 91 ? -16.207 -6.830 19.887 1.00 79.38 91 ALA A N 1
ATOM 755 C CA . ALA A 1 91 ? -16.312 -8.003 20.766 1.00 79.38 91 ALA A CA 1
ATOM 756 C C . ALA A 1 91 ? -17.005 -9.214 20.109 1.00 79.38 91 ALA A C 1
ATOM 758 O O . ALA A 1 91 ? -16.876 -10.336 20.590 1.00 79.38 91 ALA A O 1
ATOM 759 N N . HIS A 1 92 ? -17.734 -8.991 19.013 1.00 81.44 92 HIS A N 1
ATOM 760 C CA . HIS A 1 92 ? -18.355 -10.041 18.207 1.00 81.44 92 HIS A CA 1
ATOM 761 C C . HIS A 1 92 ? -17.366 -10.746 17.260 1.00 81.44 92 HIS A C 1
ATOM 763 O O . HIS A 1 92 ? -17.702 -11.792 16.707 1.00 81.44 92 HIS A O 1
ATOM 769 N N . LEU A 1 93 ? -16.165 -10.190 17.061 1.00 83.50 93 LEU A N 1
ATOM 770 C CA . LEU A 1 93 ? -15.143 -10.760 16.189 1.00 83.50 93 LEU A CA 1
ATOM 771 C C . LEU A 1 93 ? -14.179 -11.655 16.987 1.00 83.50 93 LEU A C 1
ATOM 773 O O . LEU A 1 93 ? -13.752 -11.282 18.082 1.00 83.50 93 LEU A O 1
ATOM 777 N N . PRO A 1 94 ? -13.787 -12.824 16.448 1.00 89.00 94 PRO A N 1
ATOM 778 C CA . PRO A 1 94 ? -12.715 -13.628 17.019 1.00 89.00 94 PRO A CA 1
ATOM 779 C C . PRO A 1 94 ? -11.368 -12.879 16.946 1.00 89.00 94 PRO A C 1
ATOM 781 O O . PRO A 1 94 ? -11.173 -12.049 16.051 1.00 89.00 94 PRO A O 1
ATOM 784 N N . PRO A 1 95 ? -10.411 -13.193 17.839 1.00 84.12 95 PRO A N 1
ATOM 785 C CA . PRO A 1 95 ? -9.144 -12.464 17.949 1.00 84.12 95 PRO A CA 1
ATOM 786 C C . PRO A 1 95 ? -8.353 -12.436 16.633 1.00 84.12 95 PRO A C 1
ATOM 788 O O . PRO A 1 95 ? -7.875 -11.377 16.237 1.00 84.12 95 PRO A O 1
ATOM 791 N N . ASP A 1 96 ? -8.329 -13.546 15.889 1.00 87.94 96 ASP A N 1
ATOM 792 C CA . ASP A 1 96 ? -7.640 -13.644 14.594 1.00 87.94 96 ASP A CA 1
ATOM 793 C C . ASP A 1 96 ? -8.201 -12.681 13.532 1.00 87.94 96 ASP A C 1
ATOM 795 O O . ASP A 1 96 ? -7.482 -12.225 12.643 1.00 87.94 96 ASP A O 1
ATOM 799 N N . GLN A 1 97 ? -9.505 -12.385 13.580 1.00 86.12 97 GLN A N 1
ATOM 800 C CA . GLN A 1 97 ? -10.135 -11.431 12.660 1.00 86.12 97 GLN A CA 1
ATOM 801 C C . GLN A 1 97 ? -9.904 -9.989 13.106 1.00 86.12 97 GLN A C 1
ATOM 803 O O . GLN A 1 97 ? -9.785 -9.100 12.266 1.00 86.12 97 GLN A O 1
ATOM 808 N N . LEU A 1 98 ? -9.795 -9.763 14.415 1.00 85.69 98 LEU A N 1
ATOM 809 C CA . LEU A 1 98 ? -9.518 -8.451 14.982 1.00 85.69 98 LEU A CA 1
ATOM 810 C C . LEU A 1 98 ? -8.087 -7.987 14.674 1.00 85.69 98 LEU A C 1
ATOM 812 O O . LEU A 1 98 ? -7.883 -6.827 14.327 1.00 85.69 98 LEU A O 1
ATOM 816 N N . GLU A 1 99 ? -7.111 -8.896 14.719 1.00 87.56 99 GLU A N 1
ATOM 817 C CA . GLU A 1 99 ? -5.730 -8.606 14.306 1.00 87.56 99 GLU A CA 1
ATOM 818 C C . GLU A 1 99 ? -5.637 -8.254 12.815 1.00 87.56 99 GLU A C 1
ATOM 820 O O . GLU A 1 99 ? -4.993 -7.272 12.446 1.00 87.56 99 GLU A O 1
ATOM 825 N N . ARG A 1 100 ? -6.346 -8.992 11.952 1.00 89.75 100 ARG A N 1
ATOM 826 C CA . ARG A 1 100 ? -6.416 -8.671 10.515 1.00 89.75 100 ARG A CA 1
ATOM 827 C C . ARG A 1 100 ? -7.045 -7.306 10.270 1.00 89.75 100 ARG A C 1
ATOM 829 O O . ARG A 1 100 ? -6.518 -6.526 9.484 1.00 89.75 100 ARG A O 1
ATOM 836 N N . LEU A 1 101 ? -8.128 -6.994 10.979 1.00 87.12 101 LEU A N 1
ATOM 837 C CA . LEU A 1 101 ? -8.792 -5.698 10.883 1.00 87.12 101 LEU A CA 1
ATOM 838 C C . LEU A 1 101 ? -7.859 -4.554 11.308 1.00 87.12 101 LEU A C 1
ATOM 840 O O . LEU A 1 101 ? -7.844 -3.503 10.675 1.00 87.12 101 LEU A O 1
ATOM 844 N N . GLU A 1 102 ? -7.034 -4.752 12.336 1.00 87.50 102 GLU A N 1
ATOM 845 C CA . GLU A 1 102 ? -6.022 -3.770 12.740 1.00 87.50 102 GLU A CA 1
ATOM 846 C C . GLU A 1 102 ? -4.971 -3.509 11.662 1.00 87.50 102 GLU A C 1
ATOM 848 O O . GLU A 1 102 ? -4.578 -2.360 11.437 1.00 87.50 102 GLU A O 1
ATOM 853 N N . GLU A 1 103 ? -4.488 -4.560 11.006 1.00 89.12 103 GLU A N 1
ATOM 854 C CA . GLU A 1 103 ? -3.541 -4.437 9.898 1.00 89.12 103 GLU A CA 1
ATOM 855 C C . GLU A 1 103 ? -4.185 -3.753 8.686 1.00 89.12 103 GLU A C 1
ATOM 857 O O . GLU A 1 103 ? -3.589 -2.859 8.073 1.00 89.12 103 GLU A O 1
ATOM 862 N N . GLU A 1 104 ? -5.432 -4.096 8.378 1.00 87.44 104 GLU A N 1
ATOM 863 C CA . GLU A 1 104 ? -6.214 -3.468 7.314 1.00 87.44 104 GLU A CA 1
ATOM 864 C C . GLU A 1 104 ? -6.466 -1.984 7.594 1.00 87.44 104 GLU A C 1
ATOM 866 O O . GLU A 1 104 ? -6.255 -1.151 6.716 1.00 87.44 104 GLU A O 1
ATOM 871 N N . VAL A 1 105 ? -6.809 -1.611 8.827 1.00 88.31 105 VAL A N 1
ATOM 872 C CA . VAL A 1 105 ? -7.006 -0.209 9.216 1.00 88.31 105 VAL A CA 1
ATOM 873 C C . VAL A 1 105 ? -5.693 0.571 9.163 1.00 88.31 105 VAL A C 1
ATOM 875 O O . VAL A 1 105 ? -5.672 1.694 8.661 1.00 88.31 105 VAL A O 1
ATOM 878 N N . LYS A 1 106 ? -4.571 -0.010 9.605 1.00 87.69 106 LYS A N 1
ATOM 879 C CA . LYS A 1 106 ? -3.245 0.629 9.492 1.00 87.69 106 LYS A CA 1
ATOM 880 C C . LYS A 1 106 ? -2.842 0.859 8.039 1.00 87.69 106 LYS A C 1
ATOM 882 O O . LYS 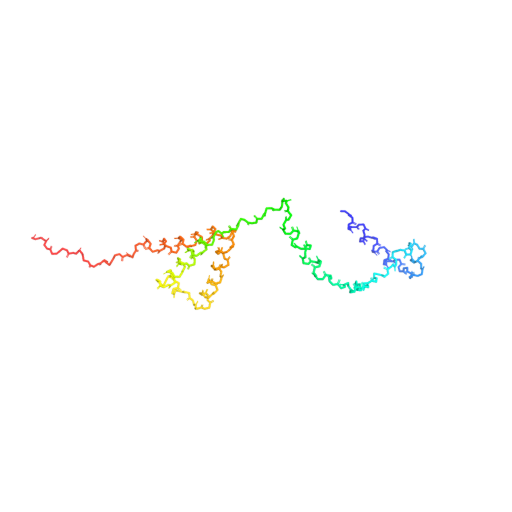A 1 106 ? -2.316 1.923 7.713 1.00 87.69 106 LYS A O 1
ATOM 887 N N . THR A 1 107 ? -3.082 -0.122 7.172 1.00 87.38 107 THR A N 1
ATOM 888 C CA . THR A 1 107 ? -2.760 -0.008 5.744 1.00 87.38 107 THR A CA 1
ATOM 889 C C . THR A 1 107 ? -3.698 0.960 5.027 1.00 87.38 107 THR A C 1
ATOM 891 O O . THR A 1 107 ? -3.219 1.801 4.270 1.00 87.38 107 THR A O 1
ATOM 894 N N . ALA A 1 108 ? -5.002 0.924 5.313 1.00 86.88 108 ALA A N 1
ATOM 895 C CA . ALA A 1 108 ? -5.989 1.846 4.756 1.00 86.88 108 ALA A CA 1
ATOM 896 C C . ALA A 1 108 ? -5.774 3.291 5.226 1.00 86.88 108 ALA A C 1
ATOM 898 O O . ALA A 1 108 ? -5.891 4.215 4.427 1.00 86.88 108 ALA A O 1
ATOM 899 N N . ALA A 1 109 ? -5.379 3.506 6.485 1.00 85.19 109 ALA A N 1
ATOM 900 C CA . ALA A 1 109 ? -5.090 4.841 7.005 1.00 85.19 109 ALA A CA 1
ATOM 901 C C . ALA A 1 109 ? -3.873 5.488 6.321 1.00 85.19 109 ALA A C 1
ATOM 903 O O . ALA A 1 109 ? -3.768 6.712 6.295 1.00 85.19 109 ALA A O 1
ATOM 904 N N . ALA A 1 110 ? -2.956 4.685 5.772 1.00 82.56 110 ALA A N 1
ATOM 905 C CA . ALA A 1 110 ? -1.792 5.152 5.022 1.00 82.56 110 ALA A CA 1
ATOM 906 C C . ALA A 1 110 ? -2.034 5.249 3.501 1.00 82.56 110 ALA A C 1
ATOM 908 O O . ALA A 1 110 ? -1.199 5.825 2.796 1.00 82.56 110 ALA A O 1
ATOM 909 N N . ASP A 1 111 ? -3.148 4.712 2.995 1.00 82.44 111 ASP A N 1
ATOM 910 C CA . ASP A 1 111 ? -3.475 4.646 1.569 1.00 82.44 111 ASP A CA 1
ATOM 911 C C . ASP A 1 111 ? -4.563 5.662 1.200 1.00 82.44 111 ASP A C 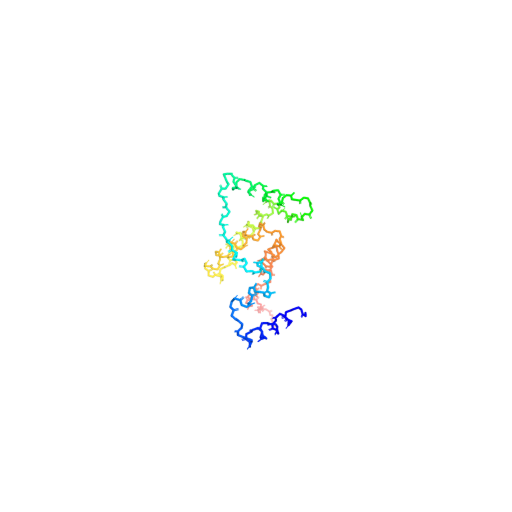1
ATOM 913 O O . ASP A 1 111 ? -5.699 5.599 1.673 1.00 82.44 111 ASP A O 1
ATOM 917 N N . SER A 1 112 ? -4.223 6.605 0.317 1.00 78.69 112 SER A N 1
ATOM 918 C CA . SER A 1 112 ? -5.128 7.675 -0.116 1.00 78.69 112 SER A CA 1
ATOM 919 C C . SER A 1 112 ? -6.421 7.161 -0.716 1.00 78.69 112 SER A C 1
ATOM 921 O O . SER A 1 112 ? -7.470 7.774 -0.523 1.00 78.69 112 SER A O 1
ATOM 923 N N . ASP A 1 113 ? -6.351 6.031 -1.412 1.00 82.19 113 ASP A N 1
ATOM 924 C CA . ASP A 1 113 ? -7.478 5.503 -2.171 1.00 82.19 113 ASP A CA 1
ATOM 925 C C . ASP A 1 113 ? -8.510 4.848 -1.244 1.00 82.19 113 ASP A C 1
ATOM 927 O O . ASP A 1 113 ? -9.703 4.896 -1.523 1.00 82.19 113 ASP A O 1
ATOM 931 N N . LYS A 1 114 ? -8.056 4.318 -0.100 1.00 82.88 114 LYS A N 1
ATOM 932 C CA . LYS A 1 114 ? -8.885 3.636 0.909 1.00 82.88 114 LYS A CA 1
ATOM 933 C C . LYS A 1 114 ? -9.304 4.534 2.070 1.00 82.88 114 LYS A C 1
ATOM 935 O O . LYS A 1 114 ? -10.100 4.127 2.909 1.00 82.88 114 LYS A O 1
ATOM 940 N N . SER A 1 115 ? -8.770 5.753 2.136 1.00 80.50 115 SER A N 1
ATOM 941 C CA . SER A 1 115 ? -9.061 6.701 3.218 1.00 80.50 115 SER A CA 1
ATOM 942 C C . SER A 1 115 ? -10.549 7.034 3.354 1.00 80.50 115 SER A C 1
ATOM 944 O O . SER A 1 115 ? -11.040 7.164 4.472 1.00 80.50 115 SER A O 1
ATOM 946 N N . LYS A 1 116 ? -11.270 7.120 2.230 1.00 83.94 116 LYS A N 1
ATOM 947 C CA . LYS A 1 116 ? -12.719 7.367 2.207 1.00 83.94 116 LYS A CA 1
ATOM 948 C C . LYS A 1 116 ? -13.501 6.184 2.767 1.00 83.94 116 LYS A C 1
ATOM 950 O O . LYS A 1 116 ? -14.335 6.378 3.642 1.00 83.94 116 LYS A O 1
ATOM 955 N N . ASP A 1 117 ? -13.165 4.975 2.326 1.00 85.00 117 ASP A N 1
ATOM 956 C CA . ASP A 1 117 ? -13.791 3.742 2.812 1.00 85.00 117 ASP A CA 1
ATOM 957 C C . ASP A 1 117 ? -13.541 3.559 4.318 1.00 85.00 117 ASP A C 1
ATOM 959 O O . ASP A 1 117 ? -14.437 3.167 5.063 1.00 85.00 117 ASP A O 1
ATOM 963 N N . LEU A 1 118 ? -12.337 3.904 4.793 1.00 86.38 118 LEU A N 1
ATOM 964 C CA . LEU A 1 118 ? -12.001 3.882 6.217 1.00 86.38 118 LEU A CA 1
ATOM 965 C C . LEU A 1 118 ? -12.815 4.905 7.022 1.00 86.38 118 LEU A C 1
ATOM 967 O O . LEU A 1 118 ? -13.248 4.607 8.134 1.00 86.38 118 LEU A O 1
ATOM 971 N N . GLU A 1 119 ? -13.025 6.106 6.487 1.00 86.00 119 GLU A N 1
ATOM 972 C CA . GLU A 1 119 ? -13.835 7.135 7.140 1.00 86.00 119 GLU A CA 1
ATOM 973 C C . GLU A 1 119 ? -15.310 6.723 7.223 1.00 86.00 119 GLU A C 1
ATOM 975 O O . GLU A 1 119 ? -15.927 6.867 8.280 1.00 86.00 119 GLU A O 1
ATOM 980 N N . GLU A 1 120 ? -15.857 6.141 6.154 1.00 85.88 120 GLU A N 1
ATOM 981 C CA . GLU A 1 120 ? -17.207 5.570 6.149 1.00 85.88 120 GLU A CA 1
ATOM 982 C C . GLU A 1 120 ? -17.334 4.403 7.132 1.00 85.88 120 GLU A C 1
ATOM 984 O O . GLU A 1 120 ? -18.300 4.347 7.891 1.00 85.88 120 GLU A O 1
ATOM 989 N N . PHE A 1 121 ? -16.333 3.523 7.199 1.00 87.00 121 PHE A N 1
ATOM 990 C CA . PHE A 1 121 ? -16.280 2.439 8.177 1.00 87.00 121 PHE A CA 1
ATOM 991 C C . PHE A 1 121 ? -16.280 2.967 9.619 1.00 87.00 121 PHE A C 1
ATOM 993 O O . PHE A 1 121 ? -17.119 2.574 10.427 1.00 87.00 121 PHE A O 1
ATOM 1000 N N . LEU A 1 122 ? -15.382 3.900 9.953 1.00 85.50 122 LEU A N 1
ATOM 1001 C CA . LEU A 1 122 ? -15.302 4.488 11.296 1.00 85.50 122 LEU A CA 1
ATOM 1002 C C . LEU A 1 122 ? -16.559 5.289 11.660 1.00 85.50 122 LEU A C 1
ATOM 1004 O O . LEU A 1 122 ? -16.911 5.401 12.840 1.00 85.50 122 LEU A O 1
ATOM 1008 N N . ARG A 1 123 ? -17.246 5.851 10.663 1.00 85.75 123 ARG A N 1
ATOM 1009 C CA . ARG A 1 123 ? -18.548 6.493 10.836 1.00 85.75 123 ARG A CA 1
ATOM 1010 C C . ARG A 1 123 ? -19.651 5.465 11.094 1.00 85.75 123 ARG A C 1
ATOM 1012 O O . ARG A 1 123 ? -20.398 5.647 12.049 1.00 85.75 123 ARG A O 1
ATOM 1019 N N . ALA A 1 124 ? -19.713 4.373 10.336 1.00 83.88 124 ALA A N 1
ATOM 1020 C CA . ALA A 1 124 ? -20.672 3.291 10.563 1.00 83.88 124 ALA A CA 1
ATOM 1021 C C . ALA A 1 124 ? -20.498 2.669 11.959 1.00 83.88 124 ALA A C 1
ATOM 1023 O O . ALA A 1 124 ? -21.468 2.517 12.693 1.00 83.88 124 ALA A O 1
ATOM 1024 N N . VAL A 1 125 ? -19.252 2.439 12.390 1.00 81.88 125 VAL A N 1
ATOM 1025 C CA . VAL A 1 125 ? -18.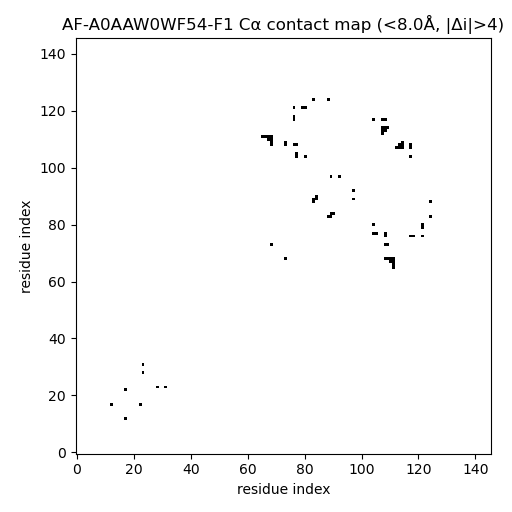927 1.954 13.745 1.00 81.88 125 VAL A CA 1
ATOM 1026 C C . VAL A 1 125 ? -19.389 2.928 14.846 1.00 81.88 125 VAL A C 1
ATOM 1028 O O . VAL A 1 125 ? -19.642 2.507 15.976 1.00 81.88 125 VAL A O 1
ATOM 1031 N N . ARG A 1 126 ? -19.513 4.232 14.552 1.00 78.12 126 ARG A N 1
ATOM 1032 C CA . ARG A 1 126 ? -20.106 5.220 15.472 1.00 78.12 126 ARG A CA 1
ATOM 1033 C C . ARG A 1 126 ? -21.635 5.212 15.440 1.00 78.12 126 ARG A C 1
ATOM 1035 O O . ARG A 1 126 ? -22.247 5.303 16.500 1.00 78.12 126 ARG A O 1
ATOM 1042 N N . GLU A 1 127 ? -22.232 5.149 14.252 1.00 74.44 127 GLU A N 1
ATOM 1043 C CA . GLU A 1 127 ? -23.685 5.243 14.047 1.00 74.44 127 GLU A CA 1
ATOM 1044 C C . GLU A 1 127 ? -24.442 3.993 14.521 1.00 74.44 127 GLU A C 1
ATOM 1046 O O . GLU A 1 127 ? -25.557 4.131 15.019 1.00 74.44 127 GLU A O 1
ATOM 1051 N N . ASP A 1 128 ? -23.829 2.807 14.484 1.00 60.16 128 ASP A N 1
ATOM 1052 C CA . ASP A 1 128 ? -24.441 1.543 14.937 1.00 60.16 128 ASP A CA 1
ATOM 1053 C C . ASP A 1 128 ? -24.738 1.508 16.459 1.00 60.16 128 ASP A C 1
ATOM 1055 O O . ASP A 1 128 ? -25.381 0.595 16.965 1.00 60.16 128 ASP A O 1
ATOM 1059 N N . GLN A 1 129 ? -24.312 2.532 17.215 1.00 56.81 129 GLN A N 1
ATOM 1060 C CA . GLN A 1 129 ? -24.701 2.752 18.618 1.00 56.81 129 GLN A CA 1
ATOM 1061 C C . GLN A 1 129 ? -25.780 3.834 18.819 1.00 56.81 129 GLN A C 1
ATOM 1063 O O . GLN A 1 129 ? -26.212 4.056 19.949 1.00 56.81 129 GLN A O 1
ATOM 1068 N N . GLY A 1 130 ? -26.213 4.522 17.758 1.00 47.12 130 GLY A N 1
ATOM 1069 C CA . GLY A 1 130 ? -27.219 5.590 17.811 1.00 47.12 130 GLY A CA 1
ATOM 1070 C C . GLY A 1 130 ? -28.671 5.126 17.650 1.00 47.12 130 GLY A C 1
ATOM 1071 O O . GLY A 1 130 ? -29.578 5.934 17.833 1.00 47.12 130 GLY A O 1
ATOM 1072 N N . ALA A 1 131 ? -28.907 3.854 17.318 1.00 44.56 131 ALA A N 1
ATOM 1073 C CA . ALA A 1 131 ? -30.243 3.269 17.242 1.00 44.56 131 ALA A CA 1
ATOM 1074 C C . ALA A 1 131 ? -30.553 2.501 18.538 1.00 44.56 131 ALA A C 1
ATOM 1076 O O . ALA A 1 131 ? -30.114 1.371 18.721 1.00 44.56 131 ALA A O 1
ATOM 1077 N N . ASP A 1 132 ? -31.261 3.189 19.436 1.00 40.75 132 ASP A N 1
ATOM 1078 C CA . ASP A 1 132 ? -32.019 2.719 20.604 1.00 40.75 132 ASP A CA 1
ATOM 1079 C C . ASP A 1 132 ? -31.812 1.259 21.075 1.00 40.75 132 ASP A C 1
ATOM 1081 O O . ASP A 1 132 ? -32.242 0.321 20.395 1.00 40.75 132 ASP A O 1
ATOM 1085 N N . PRO A 1 133 ? -31.353 1.014 22.324 1.00 44.06 133 PRO A N 1
ATOM 1086 C CA . PRO A 1 133 ? -31.812 -0.187 23.012 1.00 44.06 133 PRO A CA 1
ATOM 1087 C C . PRO A 1 133 ? -33.343 -0.089 23.150 1.00 44.06 133 PRO A C 1
ATOM 1089 O O . PRO A 1 133 ? -33.839 0.969 23.552 1.00 44.06 133 PRO A O 1
ATOM 1092 N N . PRO A 1 134 ? -34.129 -1.147 22.868 1.00 44.34 134 PRO A N 1
ATOM 1093 C CA . PRO A 1 134 ? -35.547 -1.114 23.187 1.00 44.34 134 PRO A CA 1
ATOM 1094 C C . PRO A 1 134 ? -35.666 -0.880 24.694 1.00 44.34 134 PRO A C 1
ATOM 1096 O O . PRO A 1 134 ? -35.189 -1.682 25.500 1.00 44.34 134 PRO A O 1
ATOM 1099 N N . LEU A 1 135 ? -36.248 0.262 25.068 1.00 49.47 135 LEU A N 1
ATOM 1100 C CA . LEU A 1 135 ? -36.530 0.599 26.458 1.00 49.47 135 LEU A CA 1
ATOM 1101 C C . LEU A 1 135 ? -37.234 -0.596 27.121 1.00 49.47 135 LEU A C 1
ATOM 1103 O O . LEU A 1 135 ? -38.162 -1.157 26.527 1.00 49.47 135 LEU A O 1
ATOM 1107 N N . PRO A 1 136 ? -36.840 -0.999 28.341 1.00 45.75 136 PRO A N 1
ATOM 1108 C CA . PRO A 1 136 ? -37.533 -2.066 29.042 1.00 45.75 136 PRO A CA 1
ATOM 1109 C C . PRO A 1 136 ? -38.997 -1.657 29.253 1.00 45.75 136 PRO A C 1
ATOM 1111 O O . PRO A 1 136 ? -39.295 -0.700 29.970 1.00 45.75 136 PRO A O 1
ATOM 1114 N N . LEU A 1 137 ? -39.918 -2.392 28.623 1.00 56.19 137 LEU A N 1
ATOM 1115 C CA . LEU A 1 137 ? -41.369 -2.302 28.815 1.00 56.19 137 LEU A CA 1
ATOM 1116 C C . LEU A 1 137 ? -41.762 -2.803 30.214 1.00 56.19 137 LEU A C 1
ATOM 1118 O O . LEU A 1 137 ? -42.449 -3.806 30.353 1.00 56.19 137 LEU A O 1
ATOM 1122 N N . MET A 1 138 ? -41.316 -2.140 31.274 1.00 53.84 138 MET A N 1
ATOM 1123 C CA . MET A 1 138 ? -41.715 -2.462 32.644 1.00 53.84 138 MET A CA 1
ATOM 1124 C C . MET A 1 138 ? -41.707 -1.182 33.470 1.00 53.84 138 MET A C 1
ATOM 1126 O O . MET A 1 138 ? -40.755 -0.950 34.200 1.00 53.84 138 MET A O 1
ATOM 1130 N N . LEU A 1 139 ? -42.733 -0.338 33.310 1.00 54.06 139 LEU A N 1
ATOM 1131 C CA . LEU A 1 139 ? -43.260 0.593 34.328 1.00 54.06 139 LEU A CA 1
ATOM 1132 C C . LEU A 1 139 ? -44.188 1.615 33.664 1.00 54.06 139 LEU A C 1
ATOM 1134 O O . LEU A 1 139 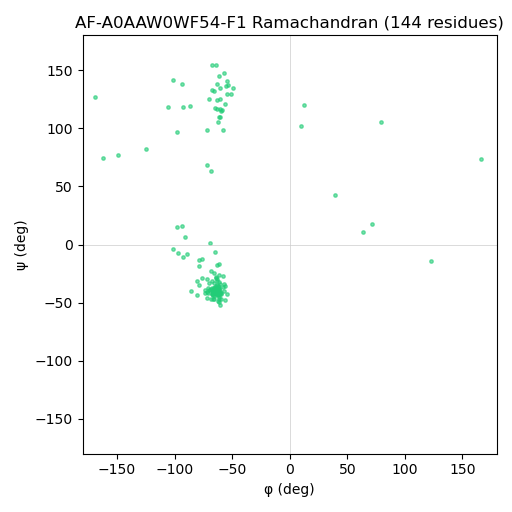? -43.792 2.761 33.525 1.00 54.06 139 LEU A O 1
ATOM 1138 N N . ARG A 1 140 ? -45.409 1.227 33.265 1.00 53.09 140 ARG A N 1
ATOM 1139 C CA . ARG A 1 140 ? -46.601 2.113 33.241 1.00 53.09 140 ARG A CA 1
ATOM 1140 C C . ARG A 1 140 ? -47.887 1.286 33.176 1.00 53.09 140 ARG A C 1
ATOM 1142 O O . ARG A 1 140 ? -48.560 1.251 32.157 1.00 53.09 140 ARG A O 1
ATOM 1149 N N . LEU A 1 141 ? -48.250 0.666 34.293 1.00 49.12 141 LEU A N 1
ATOM 1150 C CA . LEU A 1 141 ? -49.659 0.532 34.659 1.00 49.12 141 LEU A CA 1
ATOM 1151 C C . LEU A 1 141 ? -49.815 1.117 36.060 1.00 49.12 141 LEU A C 1
ATOM 1153 O O . LEU A 1 141 ? -49.688 0.448 37.078 1.00 49.12 141 LEU A O 1
ATOM 1157 N N . SER A 1 142 ? -49.924 2.442 36.037 1.00 46.75 142 SER A N 1
ATOM 1158 C CA . SER A 1 142 ? -50.834 3.263 36.825 1.00 46.75 142 SER A CA 1
ATOM 1159 C C . SER A 1 142 ? -51.575 2.518 37.935 1.00 46.75 142 SER A C 1
ATOM 1161 O O . SER A 1 142 ? -52.585 1.854 37.712 1.00 46.75 142 SER A O 1
ATOM 1163 N N . HIS A 1 143 ? -51.082 2.713 39.153 1.00 48.12 143 HIS A N 1
ATOM 1164 C CA . HIS A 1 143 ? -51.959 2.950 40.288 1.00 48.12 143 HIS A CA 1
ATOM 1165 C C . HIS A 1 143 ? -52.843 4.177 39.984 1.00 48.12 143 HIS A C 1
ATOM 1167 O O . HIS A 1 143 ? -52.375 5.114 39.336 1.00 48.12 143 HIS A O 1
ATOM 1173 N N . ASP A 1 144 ? -54.066 4.160 40.515 1.00 51.22 144 ASP A N 1
ATOM 1174 C CA . ASP A 1 144 ? -55.052 5.251 40.549 1.00 51.22 144 ASP A CA 1
ATOM 1175 C C . ASP A 1 144 ? -55.876 5.508 39.269 1.00 51.22 144 ASP A C 1
ATOM 1177 O O . ASP A 1 144 ? -55.416 6.123 38.309 1.00 51.22 144 ASP A O 1
ATOM 1181 N N . GLN A 1 145 ? -57.154 5.109 39.275 1.00 47.56 145 GLN A N 1
ATOM 1182 C CA . GLN A 1 145 ? -58.228 5.993 39.753 1.00 47.56 145 GLN A CA 1
ATOM 1183 C C . GLN A 1 145 ? -59.563 5.237 39.929 1.00 47.56 145 GLN A C 1
ATOM 1185 O O . GLN A 1 145 ? -60.024 4.575 39.007 1.00 47.56 145 GLN A O 1
ATOM 1190 N N . ARG A 1 146 ? -60.113 5.391 41.143 1.00 49.34 146 ARG A N 1
ATOM 1191 C CA . ARG A 1 146 ? -61.527 5.446 41.588 1.00 49.34 146 ARG A CA 1
ATOM 1192 C C . ARG A 1 146 ? -62.595 4.556 40.952 1.00 49.34 146 ARG A C 1
ATOM 1194 O O . ARG A 1 146 ? -62.975 4.805 39.791 1.00 49.34 146 ARG A O 1
#

Mean predicted aligned error: 19.39 Å